Protein AF-A0A485CBZ6-F1 (afdb_monomer_lite)

InterPro domains:
  IPR003663 Sugar/inositol transporter [PR00171] (2-23)
  IPR003663 Sugar/inositol transporter [PR00171] (25-37)
  IPR005828 Major facilitator, sugar transporter-like [PF00083] (1-99)
  IPR020846 Major facilitator superfamily domain [PS50850] (1-90)
  IPR036259 MFS transporter superfamily [G3DSA:1.20.1250.20] (1-110)
  IPR036259 MFS transporter superfamily [SSF103473] (2-99)
  IPR050814 Myo-inositol Transporter [PTHR48020] (2-109)

Secondary structure (DSSP, 8-state):
-HHHHHHHHHHHHHTHHHHHHHHHHHHS-HHHHHHHHHHHHHHHHHHHHHHHHHHHHHHHHHHHHHHHHHHHHHHHHHHHHHHHHS---SS--HHHHHHHHHHHHHHHHHHHHHTT-

Organism: Raoultella terrigena (NCBI:txid577)

pLDDT: mean 71.84, std 12.05, range [42.38, 92.94]

Sequence (117 aa):
MLILVLAAIAIYALTLAPVTWVLLSEIFPNRVRGLAMSLGTLALWVACFLLTYTFPLLNAGLGASGSFLLYGVICAAGYLYILRNVPETKGVTLEALEEQLAQRHAGRQALKQEQTR

Radius of gyration: 22.54 Å; chains: 1; bounding box: 58×44×55 Å

Foldseek 3Di:
DVVVVVVVVVVCVVPVVVVVLVVLLVQDDPPCSVVVSVVVVVVVVVVVVCCVVVVVVCCVPVNPVVSVVVVVVVVVVVVVCCVVPVDPPVPDDVVVVVVVVVVVVVVVVVVVVVVVD

Structure (mmCIF, N/CA/C/O backbone):
data_AF-A0A485CBZ6-F1
#
_entry.id   AF-A0A485CBZ6-F1
#
loop_
_atom_site.group_PDB
_atom_site.id
_atom_site.type_symbol
_atom_site.label_atom_id
_atom_site.label_alt_id
_atom_site.label_comp_id
_atom_site.label_asym_id
_atom_site.label_entity_id
_atom_site.label_seq_id
_atom_site.pdbx_PDB_ins_code
_atom_site.Cartn_x
_atom_site.Cartn_y
_atom_site.Cartn_z
_atom_site.occupancy
_atom_site.B_iso_or_equiv
_atom_site.auth_seq_id
_atom_site.auth_comp_id
_atom_site.auth_asym_id
_atom_site.auth_atom_id
_atom_site.pdbx_PDB_model_num
ATOM 1 N N . MET A 1 1 ? 25.800 15.234 -5.716 1.00 74.31 1 MET A N 1
ATOM 2 C CA . MET A 1 1 ? 24.525 14.614 -6.147 1.00 74.31 1 MET A CA 1
ATOM 3 C C . MET A 1 1 ? 24.086 13.472 -5.235 1.00 74.31 1 MET A C 1
ATOM 5 O O . MET A 1 1 ? 22.990 13.547 -4.707 1.00 74.31 1 MET A O 1
ATOM 9 N N . LEU A 1 2 ? 24.936 12.472 -4.976 1.00 87.25 2 LEU A N 1
ATOM 10 C CA . LEU A 1 2 ? 24.577 11.295 -4.168 1.00 87.25 2 LEU A CA 1
ATOM 11 C C . LEU A 1 2 ? 24.141 11.635 -2.727 1.00 87.25 2 LEU A C 1
ATOM 13 O O . LEU A 1 2 ? 23.138 11.120 -2.258 1.00 87.25 2 LEU A O 1
ATOM 17 N N . ILE A 1 3 ? 24.827 12.574 -2.063 1.00 91.31 3 ILE A N 1
ATOM 18 C CA . ILE A 1 3 ? 24.486 13.022 -0.697 1.00 91.31 3 ILE A CA 1
ATOM 19 C C . ILE A 1 3 ? 23.093 13.667 -0.636 1.00 91.31 3 ILE A C 1
ATOM 21 O O . ILE A 1 3 ? 22.334 13.388 0.282 1.00 91.31 3 ILE A O 1
ATOM 25 N N . LEU A 1 4 ? 22.733 14.490 -1.628 1.00 88.50 4 LEU A N 1
ATOM 26 C CA . LEU A 1 4 ? 21.407 15.118 -1.695 1.00 88.50 4 LEU A CA 1
ATOM 27 C C . LEU A 1 4 ? 20.306 14.077 -1.923 1.00 88.50 4 LEU A C 1
ATOM 29 O O . LEU A 1 4 ? 19.252 14.159 -1.302 1.00 88.50 4 LEU A O 1
ATOM 33 N N . VAL A 1 5 ? 20.568 13.075 -2.768 1.00 90.81 5 VAL A N 1
ATOM 34 C CA . VAL A 1 5 ? 19.640 11.958 -3.001 1.00 90.81 5 VAL A CA 1
ATOM 35 C C . VAL A 1 5 ? 19.457 11.131 -1.727 1.00 90.81 5 VAL A C 1
ATOM 37 O O . VAL A 1 5 ? 18.326 10.866 -1.332 1.00 90.81 5 VAL A O 1
ATOM 40 N N . LEU A 1 6 ? 20.545 10.779 -1.037 1.00 92.94 6 LEU A N 1
ATOM 41 C CA . LEU A 1 6 ? 20.479 10.037 0.225 1.00 92.94 6 LEU A CA 1
ATOM 42 C C . LEU A 1 6 ? 19.771 10.833 1.327 1.00 92.94 6 LEU A C 1
ATOM 44 O O . LEU A 1 6 ? 18.962 10.266 2.054 1.00 92.94 6 LEU A O 1
ATOM 48 N N . ALA A 1 7 ? 20.021 12.141 1.423 1.00 90.38 7 ALA A N 1
ATOM 49 C CA . ALA A 1 7 ? 19.343 13.013 2.377 1.00 90.38 7 ALA A CA 1
ATOM 50 C C . ALA A 1 7 ? 17.835 13.099 2.097 1.00 90.38 7 ALA A C 1
ATOM 52 O O . ALA A 1 7 ? 17.036 12.978 3.022 1.00 90.38 7 ALA A O 1
ATOM 53 N N . ALA A 1 8 ? 17.430 13.237 0.831 1.00 86.44 8 ALA A N 1
ATOM 54 C CA . ALA A 1 8 ? 16.019 13.257 0.451 1.00 86.44 8 ALA A CA 1
ATOM 55 C C . ALA A 1 8 ? 15.312 11.930 0.784 1.00 86.44 8 ALA A C 1
ATOM 57 O O . ALA A 1 8 ? 14.218 11.942 1.348 1.00 86.44 8 ALA A O 1
ATOM 58 N N . ILE A 1 9 ? 15.956 10.791 0.501 1.00 88.62 9 ILE A N 1
ATOM 59 C CA . ILE A 1 9 ? 15.429 9.461 0.845 1.00 88.62 9 ILE A CA 1
ATOM 60 C C . ILE A 1 9 ? 15.329 9.296 2.366 1.00 88.62 9 ILE A C 1
ATOM 62 O O . ILE A 1 9 ? 14.307 8.821 2.854 1.00 88.62 9 ILE A O 1
ATOM 66 N N . ALA A 1 10 ? 16.345 9.721 3.123 1.00 86.00 10 ALA A N 1
ATOM 67 C CA . ALA A 1 10 ? 16.350 9.635 4.582 1.00 86.00 10 ALA A CA 1
ATOM 68 C C . ALA A 1 10 ? 15.227 10.475 5.212 1.00 86.00 10 ALA A C 1
ATOM 70 O O . ALA A 1 10 ? 14.506 9.984 6.076 1.00 86.00 10 ALA A O 1
ATOM 71 N N . ILE A 1 11 ? 15.025 11.710 4.741 1.00 87.12 11 ILE A N 1
ATOM 72 C CA . ILE A 1 11 ? 13.938 12.578 5.216 1.00 87.12 11 ILE A CA 1
ATOM 73 C C . ILE A 1 11 ? 12.577 11.947 4.898 1.00 87.12 11 ILE A C 1
ATOM 75 O O . ILE A 1 11 ? 11.728 11.859 5.786 1.00 87.12 11 ILE A O 1
ATOM 79 N N . TYR A 1 12 ? 12.378 11.451 3.673 1.00 82.81 12 TYR A N 1
ATOM 80 C CA . TYR A 1 12 ? 11.131 10.800 3.257 1.00 82.81 12 TYR A CA 1
ATOM 81 C C . TYR A 1 12 ? 10.828 9.537 4.078 1.00 82.81 12 TYR A C 1
ATOM 83 O O . TYR A 1 12 ? 9.702 9.351 4.545 1.00 82.81 12 TYR A O 1
ATOM 91 N N . ALA A 1 13 ? 11.841 8.696 4.299 1.00 81.75 13 ALA A N 1
ATOM 92 C CA . ALA A 1 13 ? 11.728 7.475 5.089 1.00 81.75 13 ALA A CA 1
ATOM 93 C C . ALA A 1 13 ? 11.426 7.748 6.571 1.00 81.75 13 ALA A C 1
ATOM 95 O O . ALA A 1 13 ? 10.813 6.907 7.218 1.00 81.75 13 ALA A O 1
ATOM 96 N N . LEU A 1 14 ? 11.823 8.908 7.106 1.00 80.44 14 LEU A N 1
ATOM 97 C CA . LEU A 1 14 ? 11.572 9.298 8.499 1.00 80.44 14 LEU A CA 1
ATOM 98 C C . LEU A 1 14 ? 10.240 10.023 8.713 1.00 80.44 14 LEU A C 1
ATOM 100 O O . LEU A 1 14 ? 9.712 9.995 9.819 1.00 80.44 14 LEU A O 1
ATOM 104 N N . THR A 1 15 ? 9.696 10.678 7.687 1.00 82.81 15 THR A N 1
ATOM 105 C CA . THR A 1 15 ? 8.434 11.426 7.798 1.00 82.81 15 THR A CA 1
ATOM 106 C C . THR A 1 15 ? 7.298 10.682 7.125 1.00 82.81 15 THR A C 1
ATOM 108 O O . THR A 1 15 ? 6.469 10.078 7.792 1.00 82.81 15 THR A O 1
ATOM 111 N N . LEU A 1 16 ? 7.249 10.699 5.798 1.00 77.88 16 LEU A N 1
ATOM 112 C CA . LEU A 1 16 ? 6.055 10.305 5.054 1.00 77.88 16 LEU A CA 1
ATOM 113 C C . LEU A 1 16 ? 5.698 8.828 5.219 1.00 77.88 16 LEU A C 1
ATOM 115 O O . LEU A 1 16 ? 4.528 8.513 5.435 1.00 77.88 16 LEU A O 1
ATOM 119 N N . ALA A 1 17 ? 6.684 7.932 5.165 1.00 76.88 17 ALA A N 1
ATOM 120 C CA . ALA A 1 17 ? 6.433 6.503 5.324 1.00 76.88 17 ALA A CA 1
ATOM 121 C C . ALA A 1 17 ? 5.876 6.160 6.726 1.00 76.88 17 ALA A C 1
ATOM 123 O O . ALA A 1 17 ? 4.742 5.699 6.810 1.00 76.88 17 ALA A O 1
ATOM 124 N N . PRO A 1 18 ? 6.577 6.412 7.844 1.00 79.44 18 PRO A N 1
ATOM 125 C CA . PRO A 1 18 ? 6.076 6.051 9.169 1.00 79.44 18 PRO A CA 1
ATOM 126 C C . PRO A 1 18 ? 4.830 6.846 9.572 1.00 79.44 18 PRO A C 1
ATOM 128 O O . PRO A 1 18 ? 3.926 6.267 10.166 1.00 79.44 18 PRO A O 1
ATOM 131 N N . VAL A 1 19 ? 4.723 8.132 9.213 1.00 82.56 19 VAL A N 1
ATOM 132 C CA . VAL A 1 19 ? 3.548 8.949 9.566 1.00 82.56 19 VAL A CA 1
ATOM 133 C C . VAL A 1 19 ? 2.280 8.422 8.899 1.00 82.56 19 VAL A C 1
ATOM 135 O O . VAL A 1 19 ? 1.244 8.353 9.553 1.00 82.56 19 VAL A O 1
ATOM 138 N N . THR A 1 20 ? 2.339 8.001 7.632 1.00 80.75 20 THR A N 1
ATOM 139 C CA . THR A 1 20 ? 1.157 7.440 6.955 1.00 80.75 20 THR A CA 1
ATOM 140 C C . THR A 1 20 ? 0.711 6.121 7.579 1.00 80.75 20 THR A C 1
ATOM 142 O O . THR A 1 20 ? -0.484 5.936 7.803 1.00 80.75 20 THR A O 1
ATOM 145 N N . TRP A 1 21 ? 1.647 5.237 7.939 1.00 79.81 21 TRP A N 1
ATOM 146 C CA . TRP A 1 21 ? 1.328 3.993 8.647 1.00 79.81 21 TRP A CA 1
ATOM 147 C C . TRP A 1 21 ? 0.750 4.241 10.048 1.00 79.81 21 TRP A C 1
ATOM 149 O O . TRP A 1 21 ? -0.195 3.560 10.446 1.00 79.81 21 TRP A O 1
ATOM 159 N N . VAL A 1 22 ? 1.270 5.231 10.780 1.00 79.56 22 VAL A N 1
ATOM 160 C CA . VAL A 1 22 ? 0.757 5.613 12.105 1.00 79.56 22 VAL A CA 1
ATOM 161 C C . VAL A 1 22 ? -0.642 6.213 11.999 1.00 79.56 22 VAL A C 1
ATOM 163 O O . VAL A 1 22 ? -1.543 5.734 12.680 1.00 79.56 22 VAL A O 1
ATOM 166 N N . LEU A 1 23 ? -0.861 7.176 11.102 1.00 75.50 23 LEU A N 1
ATOM 167 C CA . LEU A 1 23 ? -2.164 7.816 10.902 1.00 75.50 23 LEU A CA 1
ATOM 168 C C . LEU A 1 23 ? -3.235 6.806 10.462 1.00 75.50 23 LEU A C 1
ATOM 170 O O . LEU A 1 23 ? -4.365 6.829 10.946 1.00 75.50 23 LEU A O 1
ATOM 174 N N . LEU A 1 24 ? -2.869 5.863 9.588 1.00 73.00 24 LEU A N 1
ATOM 175 C CA . LEU A 1 24 ? -3.745 4.757 9.203 1.00 73.00 24 LEU A CA 1
ATOM 176 C C . LEU A 1 24 ? -4.135 3.916 10.430 1.00 73.00 24 LEU A C 1
ATOM 178 O O . LEU A 1 24 ? -5.292 3.533 10.585 1.00 73.00 24 LEU A O 1
ATOM 182 N N . SER A 1 25 ? -3.189 3.691 11.344 1.00 72.38 25 SER A N 1
ATOM 183 C CA . SER A 1 25 ? -3.414 2.986 12.607 1.00 72.3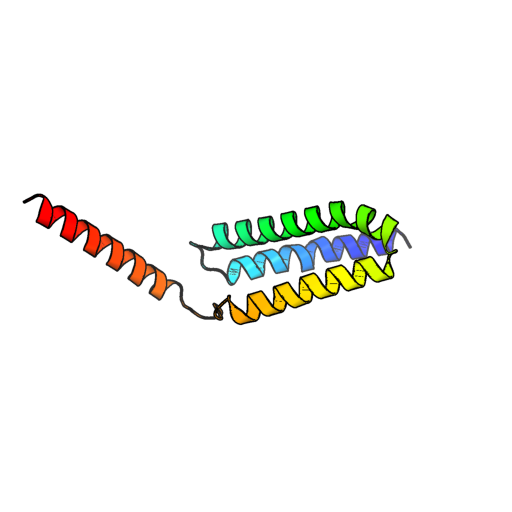8 25 SER A CA 1
ATOM 184 C C . SER A 1 25 ? -4.240 3.783 13.635 1.00 72.38 25 SER A C 1
ATOM 186 O O . SER A 1 25 ? -4.748 3.186 14.579 1.00 72.38 25 SER A O 1
ATOM 188 N N . GLU A 1 26 ? -4.386 5.099 13.476 1.00 73.44 26 GLU A N 1
ATOM 189 C CA . GLU A 1 26 ? -5.236 5.948 14.327 1.00 73.44 26 GLU A CA 1
ATOM 190 C C . GLU A 1 26 ? -6.675 6.029 13.807 1.00 73.44 26 GLU A C 1
ATOM 192 O O . GLU A 1 26 ? -7.616 6.096 14.593 1.00 73.44 26 GLU A O 1
ATOM 197 N N . ILE A 1 27 ? -6.856 5.962 12.485 1.00 70.62 27 ILE A N 1
ATOM 198 C CA . ILE A 1 27 ? -8.176 5.922 11.837 1.00 70.62 27 ILE A CA 1
ATOM 199 C C . ILE A 1 27 ? -8.906 4.606 12.141 1.00 70.62 27 ILE A C 1
ATOM 201 O O . ILE A 1 27 ? -10.135 4.587 12.242 1.00 70.62 27 ILE A O 1
ATOM 205 N N . PHE A 1 28 ? -8.169 3.499 12.286 1.00 63.53 28 PHE A N 1
ATOM 206 C CA . PHE A 1 28 ? -8.758 2.196 12.578 1.00 63.53 28 PHE A CA 1
ATOM 207 C C . PHE A 1 28 ? -8.861 1.919 14.085 1.00 63.53 28 PHE A C 1
ATOM 209 O O . PHE A 1 28 ? -7.873 2.013 14.814 1.00 63.53 28 PHE A O 1
ATOM 216 N N . PRO A 1 29 ? -10.028 1.476 14.572 1.00 60.34 29 PRO A N 1
ATOM 217 C CA . PRO A 1 29 ? -10.238 1.243 15.991 1.00 60.34 29 PRO A CA 1
ATOM 218 C C . PRO A 1 29 ? -9.456 0.033 16.519 1.00 60.34 29 PRO A C 1
ATOM 220 O O . PRO A 1 29 ? -9.224 -0.963 15.825 1.00 60.34 29 PRO A O 1
ATOM 223 N N . ASN A 1 30 ? -9.059 0.125 17.791 1.00 63.28 30 ASN A N 1
ATOM 224 C CA . ASN A 1 30 ? -7.992 -0.670 18.410 1.00 63.28 30 ASN A CA 1
ATOM 225 C C . ASN A 1 30 ? -8.170 -2.199 18.265 1.00 63.28 30 ASN A C 1
ATOM 227 O O . ASN A 1 30 ? -7.191 -2.929 18.124 1.00 63.28 30 ASN A O 1
ATOM 231 N N . ARG A 1 31 ? -9.419 -2.681 18.230 1.00 63.72 31 ARG A N 1
ATOM 232 C CA . ARG A 1 31 ? -9.758 -4.110 18.164 1.00 63.72 31 ARG A CA 1
ATOM 233 C C . ARG A 1 31 ? -9.587 -4.744 16.779 1.00 63.72 31 ARG A C 1
ATOM 235 O O . ARG A 1 31 ? -9.252 -5.921 16.692 1.00 63.72 31 ARG A O 1
ATOM 242 N N . VAL A 1 32 ? -9.789 -3.984 15.702 1.00 63.31 32 VAL A N 1
ATOM 243 C CA . VAL A 1 32 ? -9.648 -4.473 14.312 1.00 63.31 32 VAL A CA 1
ATOM 244 C C . VAL A 1 32 ? -8.386 -3.959 13.633 1.00 63.31 32 VAL A C 1
ATOM 246 O O . VAL A 1 32 ? -7.985 -4.505 12.611 1.00 63.31 32 VAL A O 1
ATOM 249 N N . ARG A 1 33 ? -7.718 -2.964 14.224 1.00 70.31 33 ARG A N 1
ATOM 250 C CA . ARG A 1 33 ? -6.481 -2.356 13.728 1.00 70.31 33 ARG A CA 1
ATOM 251 C C . ARG A 1 33 ? -5.418 -3.378 13.342 1.00 70.31 33 ARG A C 1
ATOM 253 O O . ARG A 1 33 ? -4.894 -3.316 12.236 1.00 70.31 33 ARG A O 1
ATOM 260 N N . GLY A 1 34 ? -5.131 -4.341 14.219 1.00 72.19 34 GLY A N 1
ATOM 261 C CA . GLY A 1 34 ? -4.130 -5.374 13.937 1.00 72.19 34 GLY A CA 1
ATOM 262 C C . GLY A 1 34 ? -4.493 -6.235 12.723 1.00 72.19 34 GLY A C 1
ATOM 263 O O . GLY A 1 34 ? -3.640 -6.504 11.879 1.00 72.19 34 GLY A O 1
ATOM 264 N N . LEU A 1 35 ? -5.767 -6.613 12.586 1.00 67.88 35 LEU A N 1
ATOM 265 C CA . LEU A 1 35 ? -6.259 -7.430 11.472 1.00 67.88 35 LEU A CA 1
ATOM 266 C C . LEU A 1 35 ? -6.336 -6.637 10.161 1.00 67.88 35 LEU A C 1
ATOM 268 O O . LEU A 1 35 ? -5.901 -7.130 9.128 1.00 67.88 35 LEU A O 1
ATOM 272 N N . ALA A 1 36 ? -6.828 -5.400 10.198 1.00 70.94 36 ALA A N 1
ATOM 273 C CA . ALA A 1 36 ? -6.926 -4.538 9.024 1.00 70.94 36 ALA A CA 1
ATOM 274 C C . ALA A 1 36 ? -5.538 -4.185 8.465 1.00 70.94 36 ALA A C 1
ATOM 276 O O . ALA A 1 36 ? -5.298 -4.317 7.266 1.00 70.94 36 ALA A O 1
ATOM 277 N N . MET A 1 37 ? -4.600 -3.809 9.340 1.00 79.12 37 MET A N 1
ATOM 278 C CA . MET A 1 37 ? -3.233 -3.455 8.951 1.00 79.12 37 MET A CA 1
ATOM 279 C C . MET A 1 37 ? -2.459 -4.665 8.424 1.00 79.12 37 MET A C 1
ATOM 281 O O . MET A 1 37 ? -1.777 -4.556 7.406 1.00 79.12 37 MET A O 1
ATOM 285 N N . SER A 1 38 ? -2.578 -5.831 9.072 1.00 78.25 38 SER A N 1
ATOM 286 C CA . SER A 1 38 ? -1.914 -7.056 8.608 1.00 78.25 38 SER A CA 1
ATOM 287 C C . SER A 1 38 ? -2.497 -7.564 7.290 1.00 78.25 38 SER A C 1
ATOM 289 O O . SER A 1 38 ? -1.728 -7.869 6.384 1.00 78.25 38 SER A O 1
ATOM 291 N N . LEU A 1 39 ? -3.823 -7.579 7.124 1.00 75.62 39 LEU A N 1
ATOM 292 C CA . LEU A 1 39 ? -4.464 -8.000 5.875 1.00 75.62 39 LEU A CA 1
ATOM 293 C C . LEU A 1 39 ? -4.147 -7.042 4.719 1.00 75.62 39 LEU A C 1
ATOM 295 O O . LEU A 1 39 ? -3.829 -7.498 3.622 1.00 75.62 39 LEU A O 1
ATOM 299 N N . GLY A 1 40 ? -4.168 -5.729 4.968 1.00 78.88 40 GLY A N 1
ATOM 300 C CA . GLY A 1 40 ? -3.783 -4.721 3.979 1.00 78.88 40 GLY A CA 1
ATOM 301 C C . GLY A 1 40 ? -2.315 -4.846 3.567 1.00 78.88 40 GLY A C 1
ATOM 302 O O . GLY A 1 40 ? -1.998 -4.826 2.379 1.00 78.88 40 GLY A O 1
ATOM 303 N N . THR A 1 41 ? -1.423 -5.066 4.536 1.00 82.12 41 THR A N 1
ATOM 304 C CA . THR A 1 41 ? 0.007 -5.280 4.275 1.00 82.12 41 THR A CA 1
ATOM 305 C C . THR A 1 41 ? 0.241 -6.583 3.514 1.00 82.12 41 THR A C 1
ATOM 307 O O . THR A 1 41 ? 0.988 -6.588 2.542 1.00 82.12 41 THR A O 1
ATOM 310 N N . LEU A 1 42 ? -0.424 -7.679 3.885 1.00 81.19 42 LEU A N 1
ATOM 311 C CA . LEU A 1 42 ? -0.335 -8.952 3.168 1.00 81.19 42 LEU A CA 1
ATOM 312 C C . LEU A 1 42 ? -0.812 -8.816 1.722 1.00 81.19 42 LEU A C 1
ATOM 314 O O . LEU A 1 42 ? -0.111 -9.250 0.814 1.00 81.19 42 LEU A O 1
ATOM 318 N N . ALA A 1 43 ? -1.958 -8.172 1.491 1.00 78.31 43 ALA A N 1
ATOM 319 C CA . ALA A 1 43 ? -2.468 -7.932 0.144 1.00 78.31 43 ALA A CA 1
ATOM 320 C C . ALA A 1 43 ? -1.496 -7.079 -0.688 1.00 78.31 43 ALA A C 1
ATOM 322 O O . ALA A 1 43 ? -1.222 -7.416 -1.841 1.00 78.31 43 ALA A O 1
ATOM 323 N N . LEU A 1 44 ? -0.923 -6.026 -0.091 1.00 84.44 44 LEU A N 1
ATOM 324 C CA . LEU A 1 44 ? 0.105 -5.200 -0.724 1.00 84.44 44 LEU A CA 1
ATOM 325 C C . LEU A 1 44 ? 1.337 -6.030 -1.097 1.00 84.44 44 LEU A C 1
ATOM 327 O O . LEU A 1 44 ? 1.799 -5.965 -2.231 1.00 84.44 44 LEU A O 1
ATOM 331 N N . TRP A 1 45 ? 1.855 -6.837 -0.171 1.00 85.75 45 TRP A N 1
ATOM 332 C CA . TRP A 1 45 ? 3.025 -7.679 -0.415 1.00 85.75 45 TRP A CA 1
ATOM 333 C C . TRP A 1 45 ? 2.767 -8.751 -1.474 1.00 85.75 45 TRP A C 1
ATOM 335 O O . TRP A 1 45 ? 3.622 -8.967 -2.330 1.00 85.75 45 TRP A O 1
ATOM 345 N N . VAL A 1 46 ? 1.588 -9.378 -1.472 1.00 84.19 46 VAL A N 1
ATOM 346 C CA . VAL A 1 46 ? 1.176 -10.330 -2.514 1.00 84.19 46 VAL A CA 1
ATOM 347 C C . VAL A 1 46 ? 1.106 -9.637 -3.873 1.00 84.19 46 VAL A C 1
ATOM 349 O O . VAL A 1 46 ? 1.631 -10.168 -4.849 1.00 84.19 46 VAL A O 1
ATOM 352 N N . ALA A 1 47 ? 0.525 -8.437 -3.944 1.00 81.31 47 ALA A N 1
ATOM 353 C CA . ALA A 1 47 ? 0.481 -7.658 -5.176 1.00 81.31 47 ALA A CA 1
ATOM 354 C C . ALA A 1 47 ? 1.889 -7.283 -5.661 1.00 81.31 47 ALA A C 1
ATOM 356 O O . ALA A 1 47 ? 2.198 -7.483 -6.833 1.00 81.31 47 ALA A O 1
ATOM 357 N N . CYS A 1 48 ? 2.765 -6.813 -4.766 1.00 85.38 48 CYS A N 1
ATOM 358 C CA . CYS A 1 48 ? 4.162 -6.500 -5.074 1.00 85.38 48 CYS A CA 1
ATOM 359 C C . CYS A 1 48 ? 4.928 -7.728 -5.581 1.00 85.38 48 CYS A C 1
ATOM 361 O O . CYS A 1 48 ? 5.674 -7.628 -6.557 1.00 85.38 48 CYS A O 1
ATOM 363 N N . PHE A 1 49 ? 4.736 -8.890 -4.952 1.00 85.56 49 PHE A N 1
ATOM 364 C CA . PHE A 1 49 ? 5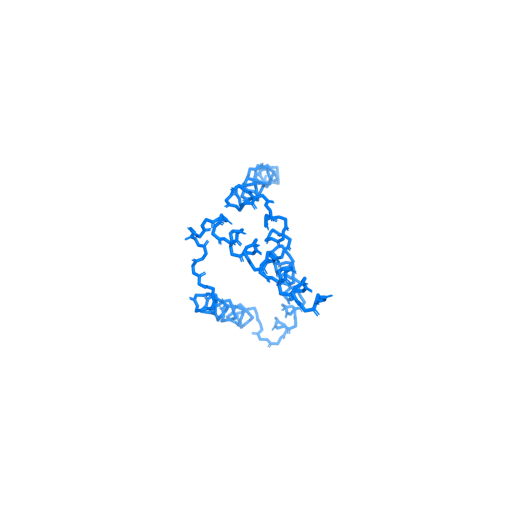.342 -10.146 -5.385 1.00 85.56 49 PHE A CA 1
ATOM 365 C C . PHE A 1 49 ? 4.851 -10.551 -6.775 1.00 85.56 49 PHE A C 1
ATOM 367 O O . PHE A 1 49 ? 5.658 -10.842 -7.657 1.00 85.56 49 PHE A O 1
ATOM 374 N N . LEU A 1 50 ? 3.535 -10.510 -6.993 1.00 83.81 50 LEU A N 1
ATOM 375 C CA . LEU A 1 50 ? 2.928 -10.877 -8.265 1.00 83.81 50 LEU A CA 1
ATOM 376 C C . LEU A 1 50 ? 3.398 -9.951 -9.391 1.00 83.81 50 LEU A C 1
ATOM 378 O O . LEU A 1 50 ? 3.769 -10.440 -10.455 1.00 83.81 50 LEU A O 1
ATOM 382 N N . LEU A 1 51 ? 3.463 -8.640 -9.136 1.00 81.12 51 LEU A N 1
ATOM 383 C CA . LEU A 1 51 ? 4.043 -7.647 -10.043 1.00 81.12 51 LEU A CA 1
ATOM 384 C C . LEU A 1 51 ? 5.505 -7.965 -10.350 1.00 81.12 51 LEU A C 1
ATOM 386 O O . LEU A 1 51 ? 5.875 -8.046 -11.515 1.00 81.12 51 LEU A O 1
ATOM 390 N N . THR A 1 52 ? 6.329 -8.193 -9.328 1.00 84.31 52 THR A N 1
ATOM 391 C CA . THR A 1 52 ? 7.770 -8.442 -9.494 1.00 84.31 52 THR A CA 1
ATOM 392 C C . THR A 1 52 ? 8.040 -9.726 -10.277 1.00 84.31 52 THR A C 1
ATOM 394 O O . THR A 1 52 ? 8.944 -9.759 -11.106 1.00 84.31 52 THR A O 1
ATOM 397 N N . TYR A 1 53 ? 7.244 -10.771 -10.054 1.00 83.50 53 TYR A N 1
ATOM 398 C CA . TYR A 1 53 ? 7.363 -12.046 -10.758 1.00 83.50 53 TYR A CA 1
ATOM 399 C C . TYR A 1 53 ? 6.844 -11.970 -12.201 1.00 83.50 53 TYR A C 1
ATOM 401 O O . TYR A 1 53 ? 7.468 -12.479 -13.131 1.00 83.50 53 TYR A O 1
ATOM 409 N N . THR A 1 54 ? 5.711 -11.298 -12.402 1.00 79.88 54 THR A N 1
ATOM 410 C CA . THR A 1 54 ? 5.015 -11.249 -13.695 1.00 79.88 54 THR A CA 1
ATOM 411 C C . THR A 1 54 ? 5.621 -10.195 -14.630 1.00 79.88 54 THR A C 1
ATOM 413 O O . THR A 1 54 ? 5.575 -10.347 -15.848 1.00 79.88 54 THR A O 1
ATOM 416 N N . PHE A 1 55 ? 6.255 -9.146 -14.090 1.00 76.81 55 PHE A N 1
ATOM 417 C CA . PHE A 1 55 ? 6.887 -8.066 -14.855 1.00 76.81 55 PHE A CA 1
ATOM 418 C C . PHE A 1 55 ? 7.970 -8.540 -15.838 1.00 76.81 55 PHE A C 1
ATOM 420 O O . PHE A 1 55 ? 7.843 -8.208 -17.014 1.00 76.81 55 PHE A O 1
ATOM 427 N N . PRO A 1 56 ? 9.000 -9.322 -15.453 1.00 76.81 56 PRO A N 1
ATOM 428 C CA . PRO A 1 56 ? 10.009 -9.787 -16.406 1.00 76.81 56 PRO A CA 1
ATOM 429 C C . PRO A 1 56 ? 9.418 -10.704 -17.487 1.00 76.81 56 PRO A C 1
ATOM 431 O O . PRO A 1 56 ? 9.842 -10.629 -18.639 1.00 76.81 56 PRO A O 1
ATOM 434 N N . LEU A 1 57 ? 8.404 -11.509 -17.145 1.00 73.38 57 LEU A N 1
ATOM 435 C CA . LEU A 1 57 ? 7.741 -12.422 -18.078 1.00 73.38 57 LEU A CA 1
ATOM 436 C C . LEU A 1 57 ? 6.919 -11.666 -19.138 1.00 73.38 57 LEU A C 1
ATOM 438 O O . LEU A 1 57 ? 7.005 -11.971 -20.326 1.00 73.38 57 LEU A O 1
ATOM 442 N N . LEU A 1 58 ? 6.171 -10.636 -18.729 1.00 72.00 58 LEU A N 1
ATOM 443 C CA . LEU A 1 58 ? 5.417 -9.772 -19.646 1.00 72.00 58 LEU A CA 1
ATOM 444 C C . LEU A 1 58 ? 6.326 -8.833 -20.442 1.00 72.00 58 LEU A C 1
ATOM 446 O O . LEU A 1 58 ? 6.098 -8.631 -21.635 1.00 72.00 58 LEU A O 1
ATOM 450 N N . ASN A 1 59 ? 7.377 -8.299 -19.816 1.00 74.44 59 ASN A N 1
ATOM 451 C CA . ASN A 1 59 ? 8.318 -7.399 -20.474 1.00 74.44 59 ASN A CA 1
ATOM 452 C C . ASN A 1 59 ? 9.090 -8.106 -21.599 1.00 74.44 59 ASN A C 1
ATOM 454 O O . ASN A 1 59 ? 9.380 -7.480 -22.615 1.00 74.44 59 ASN A O 1
ATOM 458 N N . ALA A 1 60 ? 9.375 -9.405 -21.451 1.00 72.06 60 ALA A N 1
ATOM 459 C CA . ALA A 1 60 ? 10.003 -10.210 -22.497 1.00 72.06 60 ALA A CA 1
ATOM 460 C C . ALA A 1 60 ? 9.083 -10.470 -23.708 1.00 72.06 60 ALA A C 1
ATOM 462 O O . ALA A 1 60 ? 9.580 -10.606 -24.822 1.00 72.06 60 ALA A O 1
ATOM 463 N N . GLY A 1 61 ? 7.761 -10.536 -23.505 1.00 72.12 61 GLY A N 1
ATOM 464 C CA . GLY A 1 61 ? 6.793 -10.834 -24.568 1.00 72.12 61 GLY A CA 1
ATOM 465 C C . GLY A 1 61 ? 6.191 -9.599 -25.246 1.00 72.12 61 GLY A C 1
ATOM 466 O O . GLY A 1 61 ? 6.219 -9.487 -26.467 1.00 72.12 61 GLY A O 1
ATOM 467 N N . LEU A 1 62 ? 5.629 -8.672 -24.463 1.00 66.56 62 LEU A N 1
ATOM 468 C CA . LEU A 1 62 ? 4.856 -7.517 -24.951 1.00 66.56 62 LEU A CA 1
ATOM 469 C C . LEU A 1 62 ? 5.636 -6.189 -24.893 1.00 66.56 62 LEU A C 1
ATOM 471 O O . LEU A 1 62 ? 5.126 -5.148 -25.316 1.00 66.56 62 LEU A O 1
ATOM 475 N N . GLY A 1 63 ? 6.856 -6.203 -24.349 1.00 72.44 63 GLY A N 1
ATOM 476 C CA . GLY A 1 63 ? 7.639 -5.001 -24.072 1.00 72.44 63 GLY A CA 1
ATOM 477 C C . GLY A 1 63 ? 7.090 -4.176 -22.901 1.00 72.44 63 GLY A C 1
ATOM 478 O O . GLY A 1 63 ? 6.014 -4.439 -22.349 1.00 72.44 63 GLY A O 1
ATOM 479 N N . ALA A 1 64 ? 7.838 -3.140 -22.512 1.00 69.44 64 ALA A N 1
ATOM 480 C CA . ALA A 1 64 ? 7.500 -2.306 -21.358 1.00 69.44 64 ALA A CA 1
ATOM 481 C C . ALA A 1 64 ? 6.109 -1.662 -21.501 1.00 69.44 64 ALA A C 1
ATOM 483 O O . ALA A 1 64 ? 5.302 -1.716 -20.576 1.00 69.44 64 ALA A O 1
ATOM 484 N N . SER A 1 65 ? 5.792 -1.116 -22.682 1.00 73.69 65 SER A N 1
ATOM 485 C CA . SER A 1 65 ? 4.536 -0.391 -22.920 1.00 73.69 65 SER A CA 1
ATOM 486 C C . SER A 1 65 ? 3.294 -1.280 -22.760 1.00 73.69 65 SER A C 1
ATOM 488 O O . SER A 1 65 ? 2.360 -0.891 -22.059 1.00 73.69 65 SER A O 1
ATOM 490 N N . GLY A 1 66 ? 3.308 -2.503 -23.309 1.00 74.31 66 GLY A N 1
ATOM 491 C CA . GLY A 1 66 ? 2.200 -3.454 -23.158 1.00 74.31 66 GLY A CA 1
ATOM 492 C C . GLY A 1 66 ? 2.041 -3.958 -21.722 1.00 74.31 66 GLY A C 1
ATOM 493 O O . GLY A 1 66 ? 0.922 -4.090 -21.232 1.00 74.31 66 GLY A O 1
ATOM 494 N N . SER A 1 67 ? 3.156 -4.149 -21.014 1.00 77.31 67 SER A N 1
ATOM 495 C CA . SER A 1 67 ? 3.156 -4.568 -19.607 1.00 77.31 67 SER A CA 1
ATOM 496 C C . SER A 1 67 ? 2.505 -3.515 -18.704 1.00 77.31 67 SER A C 1
ATOM 498 O O . SER A 1 67 ? 1.625 -3.842 -17.909 1.00 77.31 67 SER A O 1
ATOM 500 N N . PHE A 1 68 ? 2.874 -2.237 -18.862 1.00 77.50 68 PHE A N 1
ATOM 501 C CA . PHE A 1 68 ? 2.285 -1.132 -18.096 1.00 77.50 68 PHE A CA 1
ATOM 502 C C . PHE A 1 68 ? 0.787 -0.958 -18.364 1.00 77.50 68 PHE A C 1
ATOM 504 O O . PHE A 1 68 ? 0.024 -0.740 -17.424 1.00 77.50 68 PHE A O 1
ATOM 511 N N . LEU A 1 69 ? 0.355 -1.089 -19.622 1.00 80.25 69 LEU A N 1
ATOM 512 C CA . LEU A 1 69 ? -1.058 -0.989 -19.995 1.00 80.25 69 LEU A CA 1
ATOM 513 C C . LEU A 1 69 ? -1.886 -2.112 -19.358 1.00 80.25 69 LEU A C 1
ATOM 515 O O . LEU A 1 69 ? -2.955 -1.858 -18.808 1.00 80.25 69 LEU A O 1
ATOM 519 N N . LEU A 1 70 ? -1.363 -3.339 -19.367 1.00 79.94 70 LEU A N 1
ATOM 520 C CA . LEU A 1 70 ? -2.035 -4.507 -18.804 1.00 79.94 70 LEU A CA 1
ATOM 521 C C . LEU A 1 70 ? -2.156 -4.406 -17.275 1.00 79.94 70 LEU A C 1
ATOM 523 O O . LEU A 1 70 ? -3.239 -4.622 -16.730 1.00 79.94 70 LEU A O 1
ATOM 527 N N . TYR A 1 71 ? -1.098 -3.969 -16.583 1.00 79.00 71 TYR A N 1
ATOM 528 C CA . TYR A 1 71 ? -1.179 -3.659 -15.151 1.00 79.00 71 TYR A CA 1
ATOM 529 C C . TYR A 1 71 ? -2.136 -2.502 -14.853 1.00 79.00 71 TYR A C 1
ATOM 531 O O . TYR A 1 71 ? -2.884 -2.572 -13.880 1.00 79.00 71 TYR A O 1
ATOM 539 N N . GLY A 1 72 ? -2.170 -1.471 -15.700 1.00 80.38 72 GLY A N 1
ATOM 540 C CA . GLY A 1 72 ? -3.127 -0.372 -15.588 1.00 80.38 72 GLY A CA 1
ATOM 541 C C . GLY A 1 72 ? -4.578 -0.852 -15.658 1.00 80.38 72 GLY A C 1
ATOM 542 O O . GLY A 1 72 ? -5.394 -0.451 -14.831 1.00 80.38 72 GLY A O 1
ATOM 543 N N . VAL A 1 73 ? -4.891 -1.768 -16.579 1.00 84.19 73 VAL A N 1
ATOM 544 C CA . VAL A 1 73 ? -6.227 -2.378 -16.700 1.00 84.19 73 VAL A CA 1
ATOM 545 C C . VAL A 1 73 ? -6.567 -3.231 -15.477 1.00 84.19 73 VAL A C 1
ATOM 547 O O . VAL A 1 73 ? -7.679 -3.128 -14.963 1.00 84.19 73 VAL A O 1
ATOM 550 N N . ILE A 1 74 ? -5.623 -4.029 -14.968 1.00 83.25 74 ILE A N 1
ATOM 551 C CA . ILE A 1 74 ? -5.828 -4.830 -13.749 1.00 83.25 74 ILE A CA 1
ATOM 552 C C . ILE A 1 74 ? -6.098 -3.920 -12.542 1.00 83.25 74 ILE A C 1
ATOM 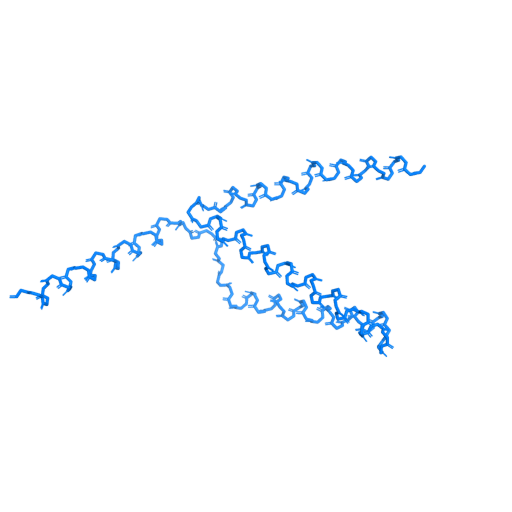554 O O . ILE A 1 74 ? -7.043 -4.162 -11.792 1.00 83.25 74 ILE A O 1
ATOM 558 N N . CYS A 1 75 ? -5.324 -2.845 -12.377 1.00 81.62 75 CYS A N 1
ATOM 559 C CA . CYS A 1 75 ? -5.545 -1.856 -11.322 1.00 81.62 75 CYS A CA 1
ATOM 560 C C . CYS A 1 75 ? -6.899 -1.152 -11.471 1.00 81.62 75 CYS A C 1
ATOM 562 O O . CYS A 1 75 ? -7.609 -0.989 -10.481 1.00 81.62 75 CYS A O 1
ATOM 564 N N . ALA A 1 76 ? -7.289 -0.774 -12.690 1.00 82.12 76 ALA A N 1
ATOM 565 C CA . ALA A 1 76 ? -8.585 -0.155 -12.955 1.00 82.12 76 ALA A CA 1
ATOM 566 C C . ALA A 1 76 ? -9.748 -1.110 -12.644 1.00 82.12 76 ALA A C 1
ATOM 568 O O . ALA A 1 76 ? -10.721 -0.704 -12.015 1.00 82.12 76 ALA A O 1
ATOM 569 N N . ALA A 1 77 ? -9.633 -2.388 -13.018 1.00 82.75 77 ALA A N 1
ATOM 570 C CA . ALA A 1 77 ? -10.619 -3.413 -12.688 1.00 82.75 77 ALA A CA 1
ATOM 571 C C . ALA A 1 77 ? -10.707 -3.650 -11.172 1.00 82.75 77 ALA A C 1
ATOM 573 O O . ALA A 1 77 ? -11.808 -3.719 -10.626 1.00 82.75 77 ALA A O 1
ATOM 574 N N . GLY A 1 78 ? -9.564 -3.703 -10.482 1.00 78.75 78 GLY A N 1
ATOM 575 C CA . GLY A 1 78 ? -9.498 -3.796 -9.023 1.00 78.75 78 GLY A CA 1
ATOM 576 C C . GLY A 1 78 ? -10.141 -2.593 -8.332 1.00 78.75 78 GLY A C 1
ATOM 577 O O . GLY A 1 78 ? -10.939 -2.767 -7.416 1.00 78.75 78 GLY A O 1
ATOM 578 N N . TYR A 1 79 ? -9.879 -1.380 -8.817 1.00 77.31 79 TYR A N 1
ATOM 579 C CA . TYR A 1 79 ? -10.524 -0.156 -8.341 1.00 77.31 79 TYR A CA 1
ATOM 580 C C . TYR A 1 79 ? -12.046 -0.199 -8.527 1.00 77.31 79 TYR A C 1
ATOM 582 O O . TYR A 1 79 ? -12.793 0.117 -7.604 1.00 77.31 79 TYR A O 1
ATOM 590 N N . LEU A 1 80 ? -12.516 -0.657 -9.690 1.00 80.56 80 LEU A N 1
ATOM 591 C CA . LEU A 1 80 ? -13.943 -0.788 -9.986 1.00 80.56 80 LEU A CA 1
ATOM 592 C C . LEU A 1 80 ? -14.622 -1.854 -9.112 1.00 80.56 80 LEU A C 1
ATOM 594 O O . LEU A 1 80 ? -15.763 -1.671 -8.689 1.00 80.56 80 LEU A O 1
ATOM 598 N N . TYR A 1 81 ? -13.916 -2.950 -8.824 1.00 77.81 81 TYR A N 1
ATOM 599 C CA . TYR A 1 81 ? -14.370 -3.993 -7.908 1.00 77.81 81 TYR A CA 1
ATOM 600 C C . TYR A 1 81 ? -14.455 -3.473 -6.473 1.00 77.81 81 TYR A C 1
ATOM 602 O O . TYR A 1 81 ? -15.468 -3.685 -5.815 1.00 77.81 81 TYR A O 1
ATOM 610 N N . ILE A 1 82 ? -13.440 -2.744 -6.003 1.00 71.62 82 ILE A N 1
ATOM 611 C CA . ILE A 1 82 ? -13.454 -2.105 -4.683 1.00 71.62 82 ILE A CA 1
ATOM 612 C C . ILE A 1 82 ? -14.629 -1.127 -4.589 1.00 71.62 82 ILE A C 1
ATOM 614 O O . ILE A 1 82 ? -15.409 -1.221 -3.651 1.00 71.62 82 ILE A O 1
ATOM 618 N N . LEU A 1 83 ? -14.829 -0.268 -5.593 1.00 68.38 83 LEU A N 1
ATOM 619 C CA . LEU A 1 83 ? -15.956 0.671 -5.638 1.00 68.38 83 LEU A CA 1
ATOM 620 C C . LEU A 1 83 ? -17.333 -0.005 -5.579 1.00 68.38 83 LEU A C 1
ATOM 622 O O . LEU A 1 83 ? -18.266 0.573 -5.030 1.00 68.38 83 LEU A O 1
ATOM 626 N N . ARG A 1 84 ? -17.490 -1.193 -6.178 1.00 69.25 84 ARG A N 1
ATOM 627 C CA . ARG A 1 84 ? -18.774 -1.915 -6.194 1.00 69.25 84 ARG A CA 1
ATOM 628 C C . ARG A 1 84 ? -18.999 -2.813 -4.982 1.00 69.25 84 ARG A C 1
ATOM 630 O O . ARG A 1 84 ? -20.131 -2.900 -4.516 1.00 69.25 84 ARG A O 1
ATOM 637 N N . ASN A 1 85 ? -17.962 -3.503 -4.512 1.00 59.12 85 ASN A N 1
ATOM 638 C CA . ASN A 1 85 ? -18.083 -4.571 -3.516 1.00 59.12 85 ASN A CA 1
ATOM 639 C C . ASN A 1 85 ? -17.622 -4.168 -2.114 1.00 59.12 85 ASN A C 1
ATOM 641 O O . ASN A 1 85 ? -17.944 -4.880 -1.165 1.00 59.12 85 ASN A O 1
ATOM 645 N N . VAL A 1 86 ? -16.879 -3.069 -1.959 1.00 52.31 86 VAL A N 1
ATOM 646 C CA . VAL A 1 86 ? -16.562 -2.510 -0.642 1.00 52.31 86 VAL A CA 1
ATOM 647 C C . VAL A 1 86 ? -17.603 -1.429 -0.351 1.00 52.31 86 VAL A C 1
ATOM 649 O O . VAL A 1 86 ? -17.454 -0.308 -0.838 1.00 52.31 86 VAL A O 1
ATOM 652 N N . PRO A 1 87 ? -18.686 -1.735 0.395 1.00 50.09 87 PRO A N 1
ATOM 653 C CA . PRO A 1 87 ? -19.554 -0.686 0.909 1.00 50.09 87 PRO A CA 1
ATOM 654 C C . PRO A 1 87 ? -18.688 0.261 1.741 1.00 50.09 87 PRO A C 1
ATOM 656 O O . PRO A 1 87 ? -17.880 -0.207 2.542 1.00 50.09 87 PRO A O 1
ATOM 659 N N . GLU A 1 88 ? -18.824 1.567 1.505 1.00 49.97 88 GLU A N 1
ATOM 660 C CA . GLU A 1 88 ? -18.112 2.639 2.209 1.00 49.97 88 GLU A CA 1
ATOM 661 C C . GLU A 1 88 ? -18.092 2.370 3.722 1.00 49.97 88 GLU A C 1
ATOM 663 O O . GLU A 1 88 ? -19.045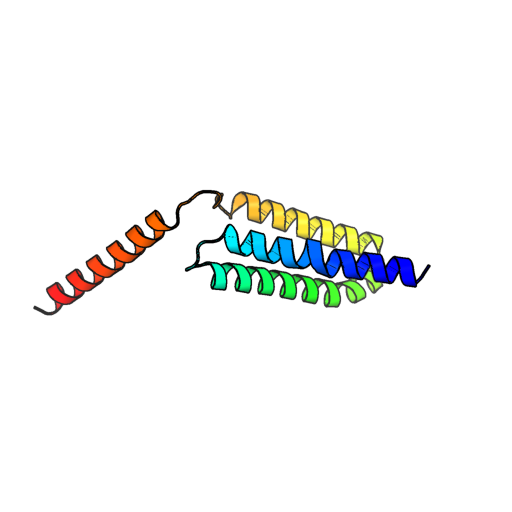 2.642 4.447 1.00 49.97 88 GLU A O 1
ATOM 668 N N . THR A 1 89 ? -16.984 1.809 4.211 1.00 51.78 89 THR A N 1
ATOM 669 C CA . THR A 1 89 ? -16.708 1.654 5.641 1.00 51.78 89 THR A CA 1
ATOM 670 C C . THR A 1 89 ? -16.065 2.918 6.212 1.00 51.78 89 THR A C 1
ATOM 672 O O . THR A 1 89 ? -15.498 2.882 7.303 1.00 51.78 89 THR A O 1
ATOM 675 N N . LYS A 1 90 ? -16.134 4.057 5.505 1.00 42.38 90 LYS A N 1
ATOM 676 C CA . LYS A 1 90 ? -15.932 5.367 6.125 1.00 42.38 90 LYS A CA 1
ATOM 677 C C . LYS A 1 90 ? -17.139 5.687 6.999 1.00 42.38 90 LYS A C 1
ATOM 679 O O . LYS A 1 90 ? -18.173 6.129 6.513 1.00 42.38 90 LYS A O 1
ATOM 684 N N . GLY A 1 91 ? -16.976 5.503 8.306 1.00 48.25 91 GLY A N 1
ATOM 685 C CA . GLY A 1 91 ? -17.885 6.081 9.299 1.00 48.25 91 GLY A CA 1
ATOM 686 C C . GLY A 1 91 ? -18.876 5.127 9.959 1.00 48.25 91 GLY A C 1
ATOM 687 O O . GLY A 1 91 ? -19.723 5.598 10.711 1.00 48.25 91 GLY A O 1
ATOM 688 N N . VAL A 1 92 ? -18.771 3.808 9.765 1.00 47.62 92 VAL A N 1
ATOM 689 C CA . VAL A 1 92 ? -19.460 2.875 10.673 1.00 47.62 92 VAL A CA 1
ATOM 690 C C . VAL A 1 92 ? -18.664 2.818 11.976 1.00 47.62 92 VAL A C 1
ATOM 692 O O . VAL A 1 92 ? -17.536 2.323 12.003 1.00 47.62 92 VAL A O 1
ATOM 695 N N . THR A 1 93 ? -19.235 3.368 13.048 1.00 48.06 93 THR A N 1
ATOM 696 C CA . THR A 1 93 ? -18.648 3.313 14.388 1.00 48.06 93 THR A CA 1
ATOM 697 C C . THR A 1 93 ? -18.561 1.862 14.855 1.00 48.06 93 THR A C 1
ATOM 699 O O . THR A 1 93 ? -19.465 1.049 14.655 1.00 48.06 93 THR A O 1
ATOM 702 N N . LEU A 1 94 ? -17.432 1.518 15.474 1.00 47.81 94 LEU A N 1
ATOM 703 C CA . LEU A 1 94 ? -17.125 0.152 15.893 1.00 47.81 94 LEU A CA 1
ATOM 704 C C . LEU A 1 94 ? -18.080 -0.382 16.981 1.00 47.81 94 LEU A C 1
ATOM 706 O O . LEU A 1 94 ? -18.200 -1.593 17.151 1.00 47.81 94 LEU A O 1
ATOM 710 N N . GLU A 1 95 ? -18.789 0.513 17.669 1.00 53.94 95 GLU A N 1
ATOM 711 C CA . GLU A 1 95 ? -19.786 0.210 18.703 1.00 53.94 95 GLU A CA 1
ATOM 712 C C . GLU A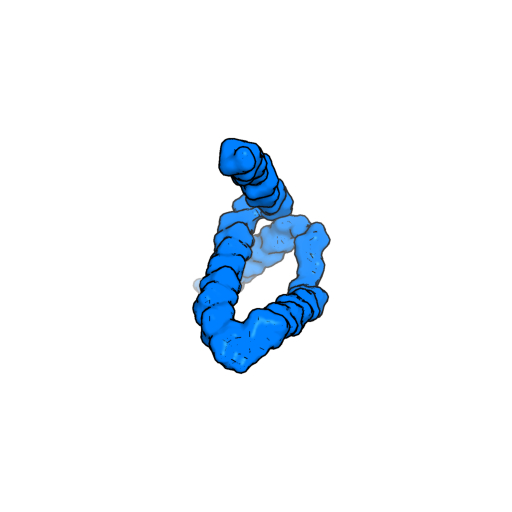 1 95 ? -20.993 -0.551 18.138 1.00 53.94 95 GLU A C 1
ATOM 714 O O . GLU A 1 95 ? -21.434 -1.527 18.742 1.00 53.94 95 GLU A O 1
ATOM 719 N N . ALA A 1 96 ? -21.463 -0.204 16.933 1.00 54.00 96 ALA A N 1
ATOM 720 C CA . ALA A 1 96 ? -22.587 -0.897 16.300 1.00 54.00 96 ALA A CA 1
ATOM 721 C C . ALA A 1 96 ? -22.235 -2.350 15.923 1.00 54.00 96 ALA A C 1
ATOM 723 O O . ALA A 1 96 ? -23.083 -3.244 15.964 1.00 54.00 96 ALA A O 1
ATOM 724 N N . LEU A 1 97 ? -20.966 -2.607 15.585 1.00 56.47 97 LEU A N 1
ATOM 725 C CA . LEU A 1 97 ? -20.480 -3.953 15.278 1.00 56.47 97 LEU A CA 1
ATOM 726 C C . LEU A 1 97 ? -20.253 -4.777 16.558 1.00 56.47 97 LEU A C 1
ATOM 728 O O . LEU A 1 97 ? -20.475 -5.990 16.556 1.00 56.47 97 LEU A O 1
ATOM 732 N N . GLU A 1 98 ? -19.847 -4.128 17.655 1.00 55.09 98 GLU A N 1
ATOM 733 C CA . GLU A 1 98 ? -19.733 -4.753 18.976 1.00 55.09 98 GLU A CA 1
ATOM 734 C C . GLU A 1 98 ? -21.083 -5.111 19.587 1.00 55.09 98 GLU A C 1
ATOM 736 O O . GLU A 1 98 ? -21.232 -6.245 20.045 1.00 55.09 98 GLU A O 1
ATOM 741 N N . GLU A 1 99 ? -22.083 -4.230 19.514 1.00 59.62 99 GLU A N 1
ATOM 742 C CA . GLU A 1 99 ? -23.450 -4.551 19.935 1.00 59.62 99 GLU A CA 1
ATOM 743 C C . GLU A 1 99 ? -24.024 -5.718 19.130 1.00 59.62 99 GLU A C 1
ATOM 745 O O . GLU A 1 99 ? -24.570 -6.657 19.712 1.00 59.62 99 GLU A O 1
ATOM 750 N N . GLN A 1 100 ? -23.838 -5.734 17.806 1.00 59.19 100 GLN A N 1
ATOM 751 C CA . GLN A 1 100 ? -24.347 -6.828 16.977 1.00 59.19 100 GLN A CA 1
ATOM 752 C C . GLN A 1 100 ? -23.669 -8.173 17.268 1.00 59.19 100 GLN A C 1
ATOM 754 O O . GLN A 1 100 ? -24.344 -9.209 17.270 1.00 59.19 100 GLN A O 1
ATOM 759 N N . LEU A 1 101 ? -22.354 -8.199 17.527 1.00 59.34 101 LEU A N 1
ATOM 760 C CA . LEU A 1 101 ? -21.664 -9.440 17.899 1.00 59.34 101 LEU A CA 1
ATOM 761 C C . LEU A 1 101 ? -22.003 -9.886 19.329 1.00 59.34 101 LEU A C 1
ATOM 763 O O . LEU A 1 101 ? -22.191 -11.083 19.560 1.00 59.34 101 LEU A O 1
ATOM 767 N N . ALA A 1 102 ? -22.099 -8.949 20.276 1.00 62.47 102 ALA A N 1
ATOM 768 C CA . ALA A 1 102 ? -22.454 -9.236 21.663 1.00 62.47 102 ALA A CA 1
ATOM 769 C C . ALA A 1 102 ? -23.887 -9.781 21.771 1.00 62.47 102 ALA A C 1
ATOM 771 O O . ALA A 1 102 ? -24.100 -10.823 22.395 1.00 62.47 102 ALA A O 1
ATOM 772 N N . GLN A 1 103 ? -24.852 -9.163 21.081 1.00 60.03 103 GLN A N 1
ATOM 773 C CA . GLN A 1 103 ? -26.236 -9.645 21.019 1.00 60.03 103 GLN A CA 1
ATOM 774 C C . GLN A 1 103 ? -26.333 -11.033 20.366 1.00 60.03 103 GLN A C 1
ATOM 776 O O . GLN A 1 103 ? -27.051 -11.904 20.866 1.00 60.03 103 GLN A O 1
ATOM 781 N N . ARG A 1 104 ? -25.564 -11.301 19.299 1.00 60.28 104 ARG A N 1
ATOM 782 C CA . ARG A 1 104 ? -25.532 -12.633 18.665 1.00 60.28 104 ARG A CA 1
ATOM 783 C C . ARG A 1 104 ? -24.959 -13.723 19.569 1.00 60.28 104 ARG A C 1
ATOM 785 O O . ARG A 1 104 ? -25.422 -14.860 19.490 1.00 60.28 104 ARG A O 1
ATOM 792 N N . HIS A 1 105 ? -23.964 -13.417 20.402 1.00 60.09 105 HIS A N 1
ATOM 793 C CA . HIS A 1 105 ? -23.398 -14.389 21.341 1.00 60.09 105 HIS A CA 1
ATOM 794 C C . HIS A 1 105 ? -24.298 -14.629 22.557 1.00 60.09 105 HIS A C 1
ATOM 796 O O . HIS A 1 105 ? -24.479 -15.787 22.935 1.00 60.09 105 HIS A O 1
ATOM 802 N N . ALA A 1 106 ? -24.927 -13.584 23.101 1.00 61.12 106 ALA A N 1
ATOM 803 C CA . ALA A 1 106 ? -25.889 -13.717 24.194 1.00 61.12 106 ALA A CA 1
ATOM 804 C C . ALA A 1 106 ? -27.111 -14.564 23.783 1.00 61.12 106 ALA A C 1
ATOM 806 O O . ALA A 1 106 ? -27.473 -15.509 24.483 1.00 61.12 106 ALA A O 1
ATOM 807 N N . GLY A 1 107 ? -27.681 -14.317 22.594 1.00 59.75 107 GLY A N 1
ATOM 808 C CA . GLY A 1 107 ? -28.814 -15.098 22.078 1.00 59.75 107 GLY A CA 1
ATOM 809 C C . GLY A 1 107 ? -28.483 -16.575 21.818 1.00 59.75 107 GLY A C 1
ATOM 810 O O . GLY A 1 107 ? -29.301 -17.455 22.077 1.00 59.75 107 GLY A O 1
ATOM 811 N N . ARG A 1 108 ? -27.258 -16.886 21.371 1.00 59.12 108 ARG A N 1
ATOM 812 C CA . ARG A 1 108 ? -26.810 -18.276 21.152 1.00 59.12 108 ARG A CA 1
ATOM 813 C C . ARG A 1 108 ? -26.551 -19.044 22.450 1.00 59.12 108 ARG A C 1
ATOM 815 O O . ARG A 1 108 ? -26.702 -20.264 22.457 1.00 59.12 108 ARG A O 1
ATOM 822 N N . GLN A 1 109 ? -26.145 -18.362 23.522 1.00 59.84 109 GLN A N 1
ATOM 823 C CA . GLN A 1 109 ? -25.972 -18.981 24.840 1.00 59.84 109 GLN A CA 1
ATOM 824 C C . GLN A 1 109 ? -27.316 -19.244 25.525 1.00 59.84 109 GLN A C 1
ATOM 826 O O . GLN A 1 109 ? -27.494 -20.332 26.067 1.00 59.84 109 GLN A O 1
ATOM 831 N N . ALA A 1 110 ? -28.275 -18.319 25.409 1.00 59.75 110 ALA A N 1
ATOM 832 C CA . ALA A 1 110 ? -29.641 -18.520 25.896 1.00 59.75 110 ALA A CA 1
ATOM 833 C C . ALA A 1 110 ? -30.323 -19.718 25.208 1.00 59.75 110 ALA A C 1
ATOM 835 O O . ALA A 1 110 ? -30.832 -20.607 25.885 1.00 59.75 110 ALA A O 1
ATOM 836 N N . LEU A 1 111 ? -30.217 -19.826 23.876 1.00 62.31 111 LEU A N 1
ATOM 837 C CA . LEU A 1 111 ? -30.745 -20.975 23.123 1.00 62.31 111 LEU A CA 1
ATOM 838 C C . LEU A 1 111 ? -30.079 -22.308 23.508 1.00 62.31 111 LEU A C 1
ATOM 840 O O . LEU A 1 111 ? -30.746 -23.337 23.567 1.00 62.31 111 LEU A O 1
ATOM 844 N N . LYS A 1 112 ? -28.772 -22.305 23.812 1.00 58.78 112 LYS A N 1
ATOM 845 C CA . LYS A 1 112 ? -28.076 -23.505 24.308 1.00 58.78 112 LYS A CA 1
ATOM 846 C C . LYS A 1 112 ? -28.522 -23.904 25.717 1.00 58.78 112 LYS A C 1
ATOM 848 O O . LYS A 1 112 ? -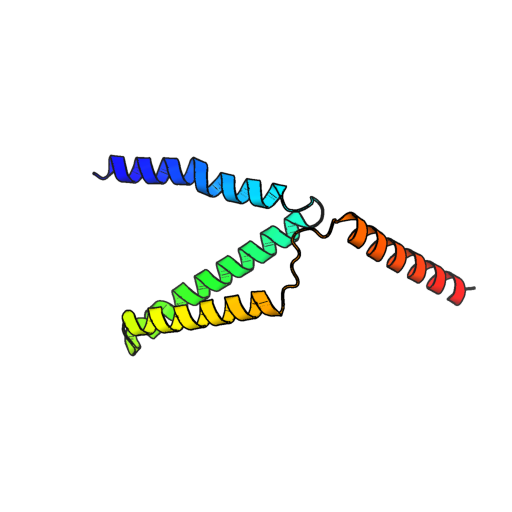28.598 -25.096 25.995 1.00 58.78 112 LYS A O 1
ATOM 853 N N . GLN A 1 113 ? -28.796 -22.944 26.600 1.00 59.19 113 GLN A N 1
ATOM 854 C CA . GLN A 1 113 ? -29.281 -23.230 27.954 1.00 59.19 113 GLN A CA 1
ATOM 855 C C . GLN A 1 113 ? -30.727 -23.737 27.952 1.00 59.19 113 GLN A C 1
ATOM 857 O O . GLN A 1 113 ? -31.039 -24.640 28.721 1.00 59.19 113 GLN A O 1
ATOM 862 N N . GLU A 1 114 ? -31.573 -23.228 27.055 1.00 58.59 114 GLU A N 1
ATOM 863 C CA . GLU A 1 114 ? -32.969 -23.661 26.926 1.00 58.59 114 GLU A CA 1
ATOM 864 C C . GLU A 1 114 ? -33.112 -25.045 26.273 1.00 58.59 114 GLU A C 1
ATOM 866 O O . GLU A 1 114 ? -34.004 -25.795 26.636 1.00 58.59 114 GLU A O 1
ATOM 871 N N . GLN A 1 115 ? -32.195 -25.446 25.382 1.00 58.84 115 GLN A N 1
ATOM 872 C CA . GLN A 1 115 ? -32.168 -26.813 24.834 1.00 58.84 115 GLN A CA 1
ATOM 873 C C . GLN A 1 115 ? -31.557 -27.867 25.775 1.00 58.84 115 GLN A C 1
ATOM 875 O O . GLN A 1 115 ? -31.654 -29.058 25.486 1.00 58.84 115 GLN A O 1
ATOM 880 N N . THR A 1 116 ? -30.892 -27.455 26.859 1.00 55.69 116 THR A N 1
ATOM 881 C CA . THR A 1 116 ? -30.231 -28.378 27.807 1.00 55.69 116 THR A CA 1
ATOM 882 C C . THR A 1 116 ? -31.055 -28.597 29.087 1.00 55.69 116 THR A C 1
ATOM 884 O O . THR A 1 116 ? -30.633 -29.352 29.961 1.00 55.69 116 THR A O 1
ATOM 887 N N . ARG A 1 117 ? -32.216 -27.945 29.214 1.00 47.25 117 ARG A N 1
ATOM 888 C CA . ARG A 1 117 ? -33.119 -28.030 30.368 1.00 47.25 117 ARG A CA 1
ATOM 889 C C . ARG A 1 117 ? -34.422 -28.717 29.980 1.00 47.25 117 ARG A C 1
ATOM 891 O O . ARG A 1 117 ? -34.963 -29.424 30.857 1.00 47.25 117 ARG A O 1
#